Protein AF-X1N9X4-F1 (afdb_monomer)

Foldseek 3Di:
DVVVVVVVVVQVVCVVVVNHDPVNVPDDQEAEAEPAPVDDPDDDDDDDPPHDYYHYDYDDPPPPPD

Nearest PDB structures (foldseek):
  1dpb-assembly1_A  TM=8.588E-01  e=7.528E-04  Azotobacter vinelandii
  4ofs-assembly2_E  TM=8.172E-01  e=6.691E-03  Thermoplasma acidophilum DSM 1728
  8x02-assembly1_A  TM=8.302E-01  e=1.418E-02  Sus scrofa
  7uol-assembly1_D  TM=8.407E-01  e=2.448E-02  Bos taurus
  8p5x-assembly1_A  TM=7.671E-01  e=1.773E-01  Corynebacterium glutamicum ATCC 13032

InterPro domains:
  IPR001078 2-oxoacid dehydrogenase acyltransferase, catalytic domain [PF00198] (2-61)
  IPR023213 Chloramphenicol acetyltransferase-like domain superfamily [G3DSA:3.30.559.10] (1-65)
  IPR050743 2-oxoacid dehydrogenase family, E2 component [PTHR43178] (2-60)

Solvent-accessible surface area (backbone atoms only — not comparable to full-atom values): 4446 Å² total; per-residue (Å²): 108,69,65,61,54,49,52,53,50,53,52,52,50,30,50,75,70,70,66,58,51,72,78,79,73,53,88,60,58,62,48,79,44,77,45,68,81,78,74,63,98,73,83,86,79,85,71,61,85,88,32,80,48,71,48,75,45,57,65,81,81,80,76,76,74,131

Organism: NCBI:txid412755

Sequence (66 aa):
MLEISREMGELAKLAREGKLKPDQMQGGCISISSLGGIGGTYFTPIINAPEVAIMGVASRRQHCYL

pLDDT: mean 73.81, std 11.46, range [46.47, 90.69]

Radius of gyration: 15.17 Å; Cα contacts (8 Å, |Δi|>4): 50; chains: 1; bounding box: 33×37×34 Å

Secondary structure (DSSP, 8-state):
-HHHHHHHHHHHHHHHTT---HHHHS--SEEEEE-TTT--S---PPPPTT--EEEEEPPP------

Structure (mmCIF, N/CA/C/O backbone):
data_AF-X1N9X4-F1
#
_entry.id   AF-X1N9X4-F1
#
loop_
_atom_site.group_PDB
_atom_site.id
_atom_site.type_symbol
_atom_site.label_atom_id
_atom_site.label_alt_id
_atom_site.label_comp_id
_atom_site.label_asym_id
_atom_site.label_entity_id
_atom_site.label_seq_id
_atom_site.pdbx_PDB_ins_code
_atom_site.Cartn_x
_atom_site.Cartn_y
_atom_site.Cartn_z
_atom_site.occupancy
_atom_site.B_iso_or_equiv
_atom_site.auth_seq_id
_atom_site.auth_comp_id
_atom_site.auth_asym_id
_atom_site.auth_atom_id
_atom_site.pdbx_PDB_model_num
ATOM 1 N N . MET A 1 1 ? -12.560 13.284 -5.128 1.00 63.41 1 MET A N 1
ATOM 2 C CA . MET A 1 1 ? -11.175 13.126 -4.625 1.00 63.41 1 MET A CA 1
ATOM 3 C C . MET A 1 1 ? -11.070 13.296 -3.114 1.00 63.41 1 MET A C 1
ATOM 5 O O . MET A 1 1 ? -10.499 12.417 -2.493 1.00 63.41 1 MET A O 1
ATOM 9 N N . LEU A 1 2 ? -11.644 14.347 -2.506 1.00 87.44 2 LEU A N 1
ATOM 10 C CA . LEU A 1 2 ? -11.568 14.559 -1.046 1.00 87.44 2 LEU A CA 1
ATOM 11 C C . LEU A 1 2 ? -12.123 13.397 -0.207 1.00 87.44 2 LEU A C 1
ATOM 13 O O . LEU A 1 2 ? -11.561 13.080 0.833 1.00 87.44 2 LEU A O 1
ATOM 17 N N . GLU A 1 3 ? -13.196 12.758 -0.666 1.00 86.88 3 GLU A N 1
ATOM 18 C CA . GLU A 1 3 ? -13.811 11.612 0.012 1.00 86.88 3 GLU A CA 1
ATOM 19 C C . GLU A 1 3 ? -12.860 10.412 0.107 1.00 86.88 3 GLU A C 1
ATOM 21 O O . GLU A 1 3 ? -12.563 9.962 1.209 1.00 86.88 3 GLU A O 1
ATOM 26 N N . ILE A 1 4 ? -12.281 10.000 -1.026 1.00 82.50 4 ILE A N 1
ATOM 27 C CA . ILE A 1 4 ? -11.265 8.938 -1.097 1.00 82.50 4 ILE A CA 1
ATOM 28 C C . ILE A 1 4 ? -10.053 9.301 -0.231 1.00 82.50 4 ILE A C 1
ATOM 30 O O . ILE A 1 4 ? -9.553 8.472 0.520 1.00 82.50 4 ILE A O 1
ATOM 34 N N . SER A 1 5 ? -9.582 10.552 -0.285 1.00 83.56 5 SER A N 1
ATOM 35 C CA . SER A 1 5 ? -8.450 10.989 0.541 1.00 83.56 5 SER A CA 1
ATOM 36 C C . SER A 1 5 ? -8.752 10.925 2.041 1.00 83.56 5 SER A C 1
ATOM 38 O O . SER A 1 5 ? -7.875 10.551 2.819 1.00 83.56 5 SER A O 1
ATOM 40 N N . ARG A 1 6 ? -9.977 11.274 2.454 1.00 88.50 6 ARG A N 1
ATOM 41 C CA . ARG A 1 6 ? -10.412 11.182 3.852 1.00 88.50 6 ARG A CA 1
ATOM 42 C C . ARG A 1 6 ? -10.476 9.726 4.305 1.00 88.50 6 ARG A C 1
ATOM 44 O O . ARG A 1 6 ? -9.880 9.394 5.323 1.00 88.50 6 ARG A O 1
ATOM 51 N N . GLU A 1 7 ? -11.123 8.868 3.523 1.00 87.00 7 GLU A N 1
ATOM 52 C CA . GLU A 1 7 ? -11.251 7.435 3.806 1.00 87.00 7 GLU A CA 1
ATOM 53 C C . GLU A 1 7 ? -9.879 6.748 3.890 1.00 87.00 7 GLU A C 1
ATOM 55 O O . GLU A 1 7 ? -9.582 6.061 4.866 1.00 87.00 7 GLU A O 1
ATOM 60 N N . MET A 1 8 ? -8.982 7.020 2.935 1.00 84.94 8 MET A N 1
ATOM 61 C CA . MET A 1 8 ? -7.597 6.540 2.985 1.00 84.94 8 MET A CA 1
ATOM 62 C C . MET A 1 8 ? -6.865 7.022 4.243 1.00 84.94 8 MET A C 1
ATOM 64 O O . MET A 1 8 ? -6.089 6.269 4.830 1.00 84.94 8 MET A O 1
ATOM 68 N N . GLY A 1 9 ? -7.098 8.265 4.672 1.00 86.12 9 GLY A N 1
ATOM 69 C CA . GLY A 1 9 ? -6.513 8.823 5.891 1.00 86.12 9 GLY A CA 1
ATOM 70 C C . GLY A 1 9 ? -7.000 8.125 7.164 1.00 86.12 9 GLY A C 1
ATOM 71 O O . GLY A 1 9 ? -6.196 7.822 8.048 1.00 86.12 9 GLY A O 1
ATOM 72 N N . GLU A 1 10 ? -8.297 7.832 7.248 1.00 89.38 10 GLU A N 1
ATOM 73 C CA . GLU A 1 10 ? -8.914 7.115 8.369 1.00 89.38 10 GLU A CA 1
ATOM 74 C C . GLU A 1 10 ? -8.424 5.664 8.446 1.00 89.38 10 GLU A C 1
ATOM 76 O O . GLU A 1 10 ? -7.975 5.220 9.507 1.00 89.38 10 GLU A O 1
ATOM 81 N N . LEU A 1 11 ? -8.404 4.954 7.314 1.00 86.69 11 LEU A N 1
ATOM 82 C CA . LEU A 1 11 ? -7.859 3.598 7.217 1.00 86.69 11 LEU A CA 1
ATOM 83 C C . LEU A 1 11 ? -6.365 3.562 7.561 1.00 86.69 11 LEU A C 1
ATOM 85 O O . LEU A 1 11 ? -5.933 2.706 8.332 1.00 86.69 11 LEU A O 1
ATOM 89 N N . ALA A 1 12 ? -5.575 4.526 7.078 1.00 85.81 12 ALA A N 1
ATOM 90 C CA . ALA A 1 12 ? -4.154 4.626 7.411 1.00 85.81 12 ALA A CA 1
ATOM 91 C C . ALA A 1 12 ? -3.921 4.875 8.909 1.00 85.81 12 ALA A C 1
ATOM 93 O O . ALA A 1 12 ? -2.959 4.361 9.482 1.00 85.81 12 ALA A O 1
ATOM 94 N N . LYS A 1 13 ? -4.790 5.654 9.564 1.00 88.88 13 LYS A N 1
ATOM 95 C CA . LYS A 1 13 ? -4.730 5.867 11.014 1.00 88.88 13 LYS A CA 1
ATOM 96 C C . LYS A 1 13 ? -5.043 4.575 11.772 1.00 88.88 13 LYS A C 1
ATOM 98 O O . LYS A 1 13 ? -4.260 4.187 12.634 1.00 88.88 13 LYS A O 1
ATOM 103 N N . LEU A 1 14 ? -6.124 3.883 11.412 1.00 87.69 14 LEU A N 1
ATOM 104 C CA . LEU A 1 14 ? -6.499 2.599 12.016 1.00 87.69 14 LEU A CA 1
ATOM 105 C C . LEU A 1 14 ? -5.416 1.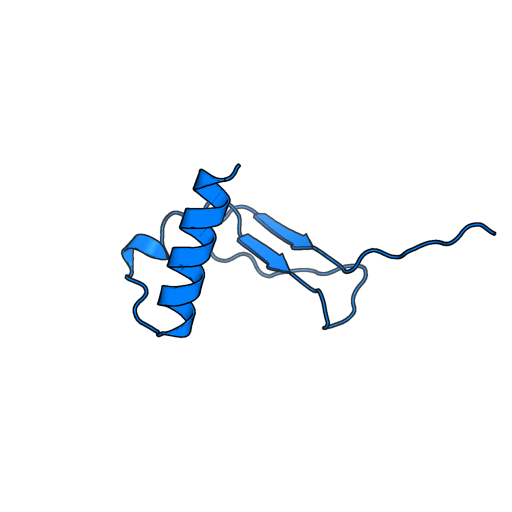531 11.827 1.00 87.69 14 LEU A C 1
ATOM 107 O O . LEU A 1 14 ? -5.120 0.795 12.767 1.00 87.69 14 LEU A O 1
ATOM 111 N N . ALA A 1 15 ? -4.790 1.482 10.649 1.00 86.94 15 ALA A N 1
ATOM 112 C CA . ALA A 1 15 ? -3.677 0.586 10.354 1.00 86.94 15 ALA A CA 1
ATOM 113 C C . ALA A 1 15 ? -2.461 0.862 11.253 1.00 86.94 15 ALA A C 1
ATOM 115 O O . ALA A 1 15 ? -1.905 -0.070 11.826 1.00 86.94 15 ALA A O 1
ATOM 116 N N . ARG A 1 16 ? -2.081 2.137 11.441 1.00 86.38 16 ARG A N 1
ATOM 117 C CA . ARG A 1 16 ? -0.987 2.526 12.355 1.00 86.38 16 ARG A CA 1
ATOM 118 C C . ARG A 1 16 ? -1.293 2.206 13.817 1.00 86.38 16 ARG A C 1
ATOM 120 O O . ARG A 1 16 ? -0.383 1.871 14.564 1.00 86.38 16 ARG A O 1
ATOM 127 N N . GLU A 1 17 ? -2.557 2.309 14.218 1.00 90.69 17 GLU A N 1
ATOM 128 C CA . GLU A 1 17 ? -3.020 1.940 15.561 1.00 90.69 17 GLU A CA 1
ATOM 129 C C . GLU A 1 17 ? -3.231 0.424 15.739 1.00 90.69 17 GLU A C 1
ATOM 131 O O . GLU A 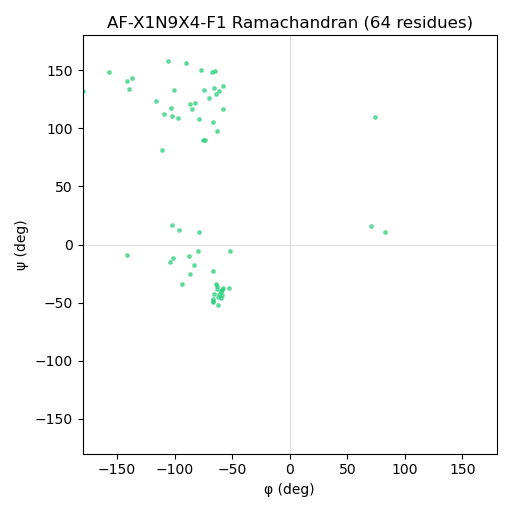1 17 ? -3.541 -0.014 16.845 1.00 90.69 17 GLU A O 1
ATOM 136 N N . GLY A 1 18 ? -3.097 -0.379 14.675 1.00 85.38 18 GLY A N 1
ATOM 137 C CA . GLY A 1 18 ? -3.323 -1.829 14.702 1.00 85.38 18 GLY A CA 1
ATOM 138 C C . GLY A 1 18 ? -4.790 -2.243 14.871 1.00 85.38 18 GLY A C 1
ATOM 139 O O . GLY A 1 18 ? -5.070 -3.388 15.207 1.00 85.38 18 GLY A O 1
ATOM 140 N N . LYS A 1 19 ? -5.739 -1.326 14.652 1.00 89.06 19 LYS A N 1
ATOM 141 C CA . LYS A 1 19 ? -7.189 -1.542 14.838 1.00 89.06 19 LYS A CA 1
ATOM 142 C C . LYS A 1 19 ? -7.935 -1.772 13.524 1.00 89.06 19 LYS A C 1
ATOM 144 O O . LYS A 1 19 ? -9.152 -1.601 13.463 1.00 89.06 19 LYS A O 1
ATOM 149 N N . LEU A 1 20 ? -7.207 -2.098 12.461 1.00 84.94 20 LEU A N 1
ATOM 150 C CA . LEU A 1 20 ? -7.789 -2.345 11.150 1.00 84.94 20 LEU A CA 1
ATOM 151 C C . LEU A 1 20 ? -8.576 -3.659 11.187 1.00 84.94 20 LEU A C 1
ATOM 153 O O . LEU A 1 20 ? -8.057 -4.691 11.612 1.00 84.94 20 LEU A O 1
ATOM 157 N N . LYS A 1 21 ? -9.846 -3.618 10.782 1.00 86.12 21 LYS A N 1
ATOM 158 C CA . LYS A 1 21 ? -10.684 -4.821 10.767 1.00 86.12 21 LYS A CA 1
ATOM 159 C C . LYS A 1 21 ? -10.327 -5.700 9.561 1.00 86.12 21 LYS A C 1
ATOM 161 O O . LYS A 1 21 ? -9.985 -5.150 8.515 1.00 86.12 21 LYS A O 1
ATOM 166 N N . PRO A 1 22 ? -10.482 -7.034 9.650 1.00 81.19 22 PRO A N 1
ATOM 167 C CA . PRO A 1 22 ? -10.256 -7.936 8.517 1.00 81.19 22 PRO A CA 1
ATOM 168 C C . PRO A 1 22 ? -11.038 -7.540 7.257 1.00 81.19 22 PRO A C 1
ATOM 170 O O . PRO A 1 22 ? -10.488 -7.586 6.161 1.00 81.19 22 PRO A O 1
ATOM 173 N N . ASP A 1 23 ? -12.271 -7.060 7.420 1.00 82.81 23 ASP A N 1
ATOM 174 C CA . ASP A 1 23 ? -13.128 -6.617 6.312 1.00 82.81 23 ASP A CA 1
ATOM 175 C C . ASP A 1 23 ? -12.592 -5.367 5.594 1.00 82.81 23 ASP A C 1
ATOM 177 O O . ASP A 1 23 ? -12.918 -5.132 4.438 1.00 82.81 23 ASP A O 1
ATOM 181 N N . GLN A 1 24 ? -11.751 -4.566 6.259 1.00 81.25 24 GLN A N 1
ATOM 182 C CA . GLN A 1 24 ? -11.116 -3.371 5.684 1.00 81.25 24 GLN A CA 1
ATOM 183 C C . GLN A 1 24 ? -9.798 -3.691 4.961 1.00 81.25 24 GLN A C 1
ATOM 185 O O . GLN A 1 24 ? -9.229 -2.821 4.308 1.00 81.25 24 GLN A O 1
ATOM 190 N N . MET A 1 25 ? -9.291 -4.918 5.108 1.00 76.00 25 MET A N 1
ATOM 191 C CA . MET A 1 25 ? -8.068 -5.401 4.458 1.00 76.00 25 MET A CA 1
ATOM 192 C C . MET A 1 25 ? -8.353 -6.278 3.235 1.00 76.00 25 MET A C 1
ATOM 194 O O . MET A 1 25 ? -7.430 -6.606 2.494 1.00 76.00 25 MET A O 1
ATOM 198 N N . GLN A 1 26 ? -9.605 -6.694 3.042 1.00 73.62 26 GLN A N 1
ATOM 199 C CA . GLN A 1 26 ? -10.012 -7.630 1.996 1.00 73.62 26 GLN A CA 1
ATOM 200 C C . GLN A 1 26 ? -10.752 -6.921 0.858 1.00 73.62 26 GLN A C 1
ATOM 202 O O . GLN A 1 26 ? -11.305 -5.839 1.029 1.00 73.62 26 GLN A O 1
ATOM 207 N N . GLY A 1 27 ? -10.765 -7.548 -0.321 1.00 70.06 27 GLY A N 1
ATOM 208 C CA . GLY A 1 27 ? -11.472 -7.028 -1.498 1.00 70.06 27 GLY A CA 1
ATOM 209 C C . GLY A 1 27 ? -10.704 -5.976 -2.306 1.00 70.06 27 GLY A C 1
ATOM 210 O O . GLY A 1 27 ? -11.281 -5.357 -3.197 1.00 70.06 27 GLY A O 1
ATOM 211 N N . GLY A 1 28 ? -9.412 -5.775 -2.032 1.00 70.88 28 GLY A N 1
ATOM 212 C CA . GLY A 1 28 ? -8.548 -4.945 -2.871 1.00 70.88 28 GLY A CA 1
ATOM 213 C C . GLY A 1 28 ? -8.348 -5.557 -4.263 1.00 70.88 28 GLY A C 1
ATOM 214 O O . GLY A 1 28 ? -8.086 -6.750 -4.391 1.00 70.88 28 GLY A O 1
ATOM 215 N N . CYS A 1 29 ? -8.460 -4.740 -5.314 1.00 65.75 29 CYS A N 1
ATOM 216 C CA . CYS A 1 29 ? -8.193 -5.168 -6.696 1.00 65.75 29 CYS A CA 1
ATOM 217 C C . CYS A 1 29 ? -6.748 -4.878 -7.132 1.00 65.75 29 CYS A C 1
ATOM 219 O O . CYS A 1 29 ? -6.174 -5.610 -7.940 1.00 65.75 29 CYS A O 1
ATOM 221 N N . ILE A 1 30 ? -6.182 -3.776 -6.635 1.00 64.69 30 ILE A N 1
ATOM 222 C CA . ILE A 1 30 ? -4.864 -3.252 -7.002 1.00 64.69 30 ILE A CA 1
ATOM 223 C C . ILE A 1 30 ? -4.194 -2.747 -5.726 1.00 64.69 30 ILE A C 1
ATOM 225 O O . ILE A 1 30 ? -4.809 -1.985 -4.979 1.00 64.69 30 ILE A O 1
ATOM 229 N N . SER A 1 31 ? -2.924 -3.093 -5.524 1.00 75.31 31 SER A N 1
ATOM 230 C CA . SER A 1 31 ? -2.104 -2.523 -4.449 1.00 75.31 31 SER A CA 1
ATOM 231 C C . SER A 1 31 ? -1.182 -1.426 -4.971 1.00 75.31 31 SER A C 1
ATOM 233 O O . SER A 1 31 ? -0.489 -1.598 -5.975 1.00 75.31 31 SER A O 1
ATOM 235 N N . ILE A 1 32 ? -1.136 -0.287 -4.274 1.00 76.62 32 ILE A N 1
ATOM 236 C CA . ILE A 1 32 ? -0.216 0.818 -4.575 1.00 76.62 32 ILE A CA 1
ATOM 237 C C . ILE A 1 32 ? 0.928 0.782 -3.564 1.00 76.62 32 ILE A C 1
ATOM 239 O O . ILE A 1 32 ? 0.714 0.982 -2.370 1.00 76.62 32 ILE A O 1
ATOM 243 N N . SER A 1 33 ? 2.151 0.567 -4.046 1.00 76.06 33 SER A N 1
ATOM 244 C CA . SER A 1 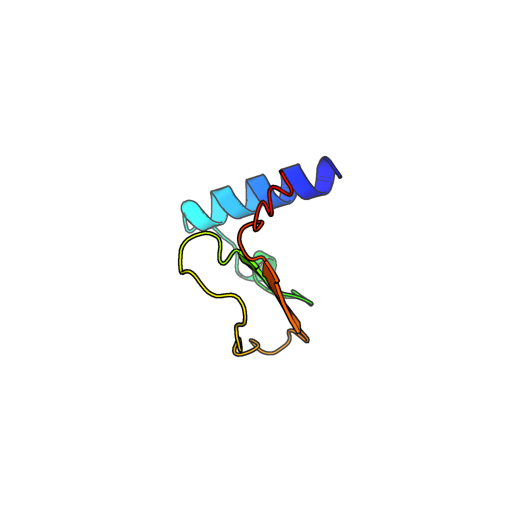33 ? 3.357 0.577 -3.216 1.00 76.06 33 SER A CA 1
ATOM 245 C C . SER A 1 33 ? 4.198 1.814 -3.522 1.00 76.06 33 SER A C 1
ATOM 247 O O . SER A 1 33 ? 4.738 1.971 -4.619 1.00 76.06 33 SER A O 1
ATOM 249 N N . SER A 1 34 ? 4.294 2.727 -2.553 1.00 72.94 34 SER A N 1
ATOM 250 C CA . SER A 1 34 ? 5.161 3.903 -2.657 1.00 72.94 34 SER A CA 1
ATOM 251 C C . SER A 1 34 ? 6.608 3.496 -2.369 1.00 72.94 34 SER A C 1
ATOM 253 O O . SER A 1 34 ? 6.976 3.243 -1.224 1.00 72.94 34 SER A O 1
ATOM 255 N N . LEU A 1 35 ? 7.448 3.465 -3.406 1.00 69.38 35 LEU A N 1
ATOM 256 C CA . LEU A 1 35 ? 8.878 3.122 -3.334 1.00 69.38 35 LEU A CA 1
ATOM 257 C C . LEU A 1 35 ? 9.749 4.288 -2.829 1.00 69.38 35 LEU A C 1
ATOM 259 O O . LEU A 1 35 ? 10.975 4.219 -2.914 1.00 69.38 35 LEU A O 1
ATOM 263 N N . GLY A 1 36 ? 9.123 5.354 -2.316 1.00 61.41 36 GLY A N 1
ATOM 264 C CA . GLY A 1 36 ? 9.656 6.709 -2.128 1.00 61.41 36 GLY A CA 1
ATOM 265 C C . GLY A 1 36 ? 10.996 6.896 -1.395 1.00 61.41 36 GLY A C 1
ATOM 266 O O . GLY A 1 36 ? 11.485 8.019 -1.387 1.00 61.41 36 GLY A O 1
ATOM 267 N N . GLY A 1 37 ? 11.621 5.854 -0.836 1.00 54.97 37 GLY A N 1
ATOM 268 C CA . GLY A 1 37 ? 12.948 5.932 -0.205 1.00 54.97 37 GLY A CA 1
ATOM 269 C C . GLY A 1 37 ? 13.893 4.742 -0.428 1.00 54.97 37 GLY A C 1
ATOM 270 O O . GLY A 1 37 ? 15.061 4.849 -0.077 1.00 54.97 37 GLY A O 1
ATOM 271 N N . ILE A 1 38 ? 13.439 3.626 -1.014 1.00 62.22 38 ILE A N 1
ATOM 272 C CA . ILE A 1 38 ? 14.264 2.402 -1.140 1.00 62.22 38 ILE A CA 1
ATOM 273 C C . ILE A 1 38 ? 15.193 2.469 -2.367 1.00 62.22 38 ILE A C 1
ATOM 275 O O . ILE A 1 38 ? 16.207 1.783 -2.410 1.00 62.22 38 ILE A O 1
ATOM 279 N N . GLY A 1 39 ? 14.911 3.364 -3.321 1.00 57.19 39 GLY A N 1
ATOM 280 C CA . GLY A 1 39 ? 15.739 3.563 -4.509 1.00 57.19 39 GLY A CA 1
ATOM 281 C C . GLY A 1 39 ? 15.579 2.420 -5.515 1.00 57.19 39 GLY A C 1
ATOM 282 O O . GLY A 1 39 ? 16.026 1.301 -5.307 1.00 57.19 39 GLY A O 1
ATOM 283 N N . GLY A 1 40 ? 14.943 2.708 -6.647 1.00 60.31 40 GLY A N 1
ATOM 284 C CA . GLY A 1 40 ? 14.758 1.742 -7.727 1.00 60.31 40 GLY A CA 1
ATOM 285 C C . GLY A 1 40 ? 13.998 2.383 -8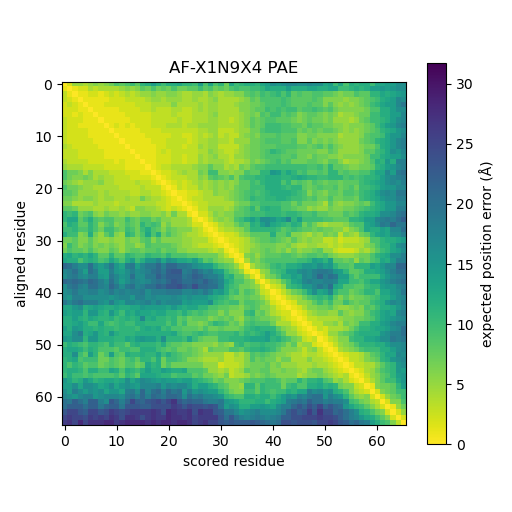.878 1.00 60.31 40 GLY A C 1
ATOM 286 O O . GLY A 1 40 ? 13.009 3.075 -8.657 1.00 60.31 40 GLY A O 1
ATOM 287 N N . THR A 1 41 ? 14.491 2.213 -10.107 1.00 60.91 41 THR A N 1
ATOM 288 C CA . THR A 1 41 ? 13.776 2.685 -11.314 1.00 60.91 41 THR A CA 1
ATOM 289 C C . THR A 1 41 ? 12.774 1.633 -11.801 1.00 60.91 41 THR A C 1
ATOM 291 O O . THR A 1 41 ? 11.767 1.977 -12.407 1.00 60.91 41 THR A O 1
ATOM 294 N N . TYR A 1 42 ? 13.028 0.361 -11.485 1.00 61.31 42 TYR A N 1
ATOM 295 C CA . TYR A 1 42 ? 12.202 -0.787 -11.841 1.00 61.31 42 TYR A CA 1
ATOM 296 C C . TYR A 1 42 ? 12.093 -1.717 -10.634 1.00 61.31 42 TYR A C 1
ATOM 298 O O . TYR A 1 42 ? 13.054 -1.864 -9.878 1.00 61.31 42 TYR A O 1
ATOM 306 N N . PHE A 1 43 ? 10.925 -2.323 -10.454 1.00 65.38 43 PHE A N 1
ATOM 307 C CA . PHE A 1 43 ? 10.640 -3.252 -9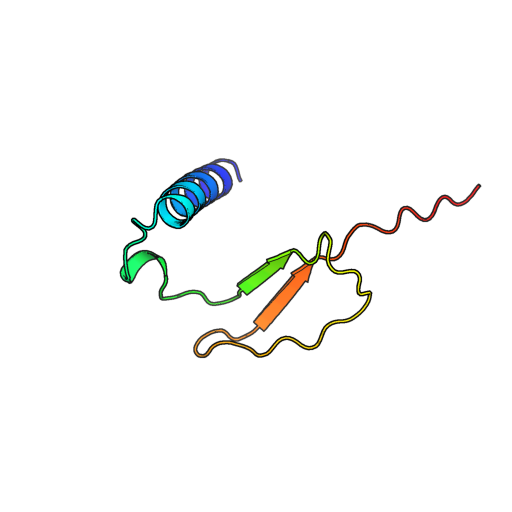.367 1.00 65.38 43 PHE A CA 1
ATOM 308 C C . PHE A 1 43 ? 9.765 -4.387 -9.897 1.00 65.38 43 PHE A C 1
ATOM 310 O O . PHE A 1 43 ? 8.869 -4.146 -10.704 1.00 65.38 43 PHE A O 1
ATOM 317 N N . THR A 1 44 ? 10.021 -5.611 -9.441 1.00 66.94 44 THR A N 1
ATOM 318 C CA . THR A 1 44 ? 9.218 -6.803 -9.745 1.00 66.94 44 THR A CA 1
ATOM 319 C C . THR A 1 44 ? 8.498 -7.255 -8.470 1.00 66.94 44 THR A C 1
ATOM 321 O O . THR A 1 44 ? 9.009 -8.128 -7.764 1.00 66.94 44 THR A O 1
ATOM 324 N N . PRO A 1 45 ? 7.361 -6.626 -8.115 1.00 68.62 45 PRO A N 1
ATOM 325 C CA . PRO A 1 45 ? 6.597 -7.014 -6.935 1.00 68.62 45 PRO A CA 1
ATOM 326 C C . PRO A 1 45 ? 6.024 -8.427 -7.071 1.00 68.62 45 PRO A C 1
ATOM 328 O O . PRO A 1 45 ? 5.637 -8.846 -8.160 1.00 68.62 45 PRO A O 1
ATOM 331 N N . ILE A 1 46 ? 5.886 -9.119 -5.940 1.00 79.12 46 ILE A N 1
ATOM 332 C CA . ILE A 1 46 ? 5.065 -10.329 -5.838 1.00 79.12 46 ILE A CA 1
ATOM 333 C C . ILE A 1 46 ? 3.632 -9.888 -5.538 1.00 79.12 46 ILE A C 1
ATOM 335 O O . ILE A 1 46 ? 3.397 -9.209 -4.540 1.00 79.12 46 ILE A O 1
ATOM 339 N N . ILE A 1 47 ? 2.694 -10.255 -6.410 1.00 75.38 47 ILE A N 1
ATOM 340 C CA . ILE A 1 47 ? 1.272 -9.925 -6.265 1.00 75.38 47 ILE A CA 1
ATOM 341 C C . ILE A 1 47 ? 0.651 -10.797 -5.171 1.00 75.38 47 ILE A C 1
ATOM 343 O O . ILE A 1 47 ? 0.857 -12.011 -5.156 1.00 75.38 47 ILE A O 1
ATOM 347 N N . ASN A 1 48 ? -0.112 -10.186 -4.262 1.00 75.62 48 ASN A N 1
ATOM 348 C CA . ASN A 1 48 ? -0.874 -10.916 -3.257 1.00 75.62 48 ASN A CA 1
ATOM 349 C C . ASN A 1 48 ? -2.222 -11.348 -3.851 1.00 75.62 48 ASN A C 1
ATOM 351 O O . ASN A 1 48 ? -3.031 -10.497 -4.204 1.00 75.62 48 ASN A O 1
ATOM 355 N N . ALA A 1 49 ? -2.489 -12.650 -3.968 1.00 68.56 49 ALA A N 1
ATOM 356 C CA . ALA A 1 49 ? -3.805 -13.121 -4.411 1.00 68.56 49 ALA A CA 1
ATOM 357 C C . ALA A 1 49 ? -4.882 -12.657 -3.404 1.00 68.56 49 ALA A C 1
ATOM 359 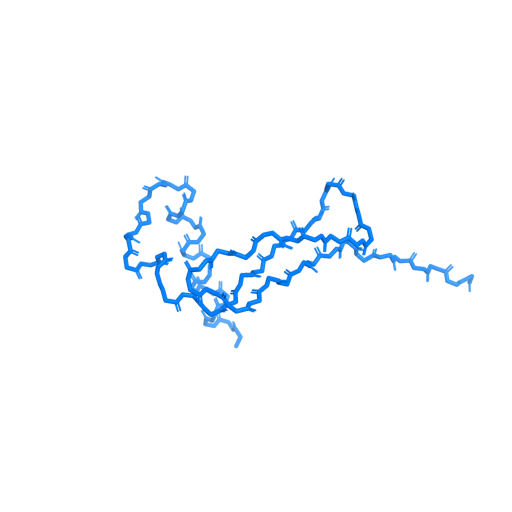O O . ALA A 1 49 ? -4.667 -12.845 -2.203 1.00 68.56 49 ALA A O 1
ATOM 360 N N . PRO A 1 50 ? -6.026 -12.066 -3.821 1.00 73.25 50 PRO A N 1
ATOM 361 C CA . PRO A 1 50 ? -6.663 -12.032 -5.152 1.00 73.25 50 PRO A CA 1
ATOM 362 C C . PRO A 1 50 ? -6.378 -10.787 -6.027 1.00 73.25 50 PRO A C 1
ATOM 364 O O . PRO A 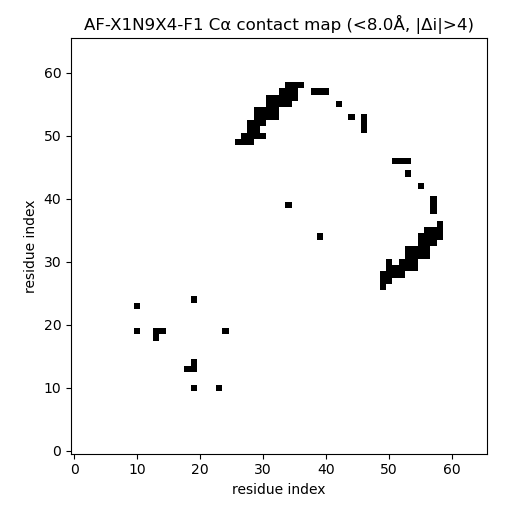1 50 ? -7.079 -10.565 -7.014 1.00 73.25 50 PRO A O 1
ATOM 367 N N . GLU A 1 51 ? -5.401 -9.950 -5.682 1.00 75.94 51 GLU A N 1
ATOM 368 C CA . GLU A 1 51 ? -5.094 -8.736 -6.448 1.00 75.94 51 GLU A CA 1
ATOM 369 C C . GLU A 1 51 ? -4.539 -9.078 -7.837 1.00 75.94 51 GLU A C 1
ATOM 371 O O . GLU A 1 51 ? -3.865 -10.090 -8.025 1.00 75.94 51 GLU A O 1
ATOM 376 N N . VAL A 1 52 ? -4.815 -8.225 -8.828 1.00 77.00 52 VAL A N 1
ATOM 377 C CA . VAL A 1 52 ? -4.422 -8.473 -10.232 1.00 77.00 52 VAL A CA 1
ATOM 378 C C . VAL A 1 52 ? -3.214 -7.651 -10.678 1.00 77.00 52 VAL A C 1
ATOM 380 O O . VAL A 1 52 ? -2.612 -7.950 -11.707 1.00 77.00 52 VAL A O 1
ATOM 383 N N . ALA A 1 53 ? -2.847 -6.613 -9.921 1.00 71.50 53 ALA A N 1
ATOM 384 C CA . ALA A 1 53 ? -1.707 -5.756 -10.225 1.00 71.50 53 ALA A CA 1
ATOM 385 C C . ALA A 1 53 ? -1.174 -5.041 -8.976 1.00 71.50 53 ALA A C 1
ATOM 387 O O . ALA A 1 53 ? -1.934 -4.656 -8.087 1.00 71.50 53 ALA A O 1
ATOM 388 N N . ILE A 1 54 ? 0.138 -4.786 -8.962 1.00 79.19 54 ILE A N 1
ATOM 389 C CA . ILE A 1 54 ? 0.787 -3.887 -8.002 1.00 79.19 54 ILE A CA 1
ATOM 390 C C . ILE A 1 54 ? 1.384 -2.706 -8.766 1.00 79.19 54 ILE A C 1
ATOM 392 O O . ILE A 1 54 ? 2.215 -2.889 -9.654 1.00 79.19 54 ILE A O 1
ATOM 396 N N . MET A 1 55 ? 0.984 -1.489 -8.399 1.00 77.69 55 MET A N 1
ATOM 397 C CA . MET A 1 55 ? 1.522 -0.249 -8.952 1.00 77.69 55 MET A CA 1
ATOM 398 C C . MET A 1 55 ? 2.605 0.313 -8.029 1.00 77.69 55 MET A C 1
ATOM 400 O O . MET A 1 55 ? 2.320 0.817 -6.942 1.00 77.69 55 MET A O 1
ATOM 404 N N . GLY A 1 56 ? 3.858 0.239 -8.476 1.00 75.19 56 GLY A N 1
ATOM 405 C CA . GLY A 1 56 ? 4.985 0.888 -7.812 1.00 75.19 56 GLY A CA 1
ATOM 406 C C . GLY A 1 56 ? 5.079 2.363 -8.202 1.00 75.19 56 GLY A C 1
ATOM 407 O O . GLY A 1 56 ? 5.243 2.676 -9.379 1.00 75.19 56 GLY A O 1
ATOM 408 N N . VAL A 1 57 ? 5.016 3.273 -7.230 1.00 75.19 57 VAL A N 1
ATOM 409 C CA . VAL A 1 57 ? 5.247 4.709 -7.460 1.00 75.19 57 VAL A CA 1
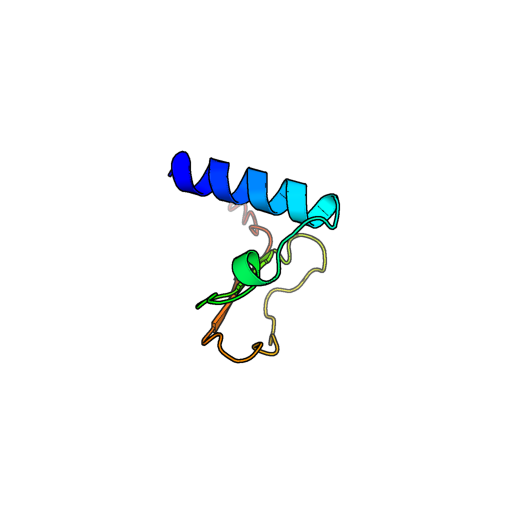ATOM 410 C C . VAL A 1 57 ? 6.654 5.059 -6.980 1.00 75.19 57 VAL A C 1
ATOM 412 O O . VAL A 1 57 ? 6.931 5.029 -5.782 1.00 75.19 57 VAL A O 1
ATOM 415 N N . ALA A 1 58 ? 7.553 5.363 -7.919 1.00 66.31 58 ALA A N 1
ATOM 416 C CA . ALA A 1 58 ? 8.923 5.787 -7.633 1.00 66.31 58 ALA A CA 1
ATOM 417 C C . ALA A 1 58 ? 9.026 7.313 -7.491 1.00 66.31 58 ALA A C 1
ATOM 419 O O . ALA A 1 58 ? 8.205 8.065 -8.023 1.00 66.31 58 ALA A O 1
ATOM 420 N N . SER A 1 59 ? 10.055 7.773 -6.774 1.00 65.38 59 SER A N 1
ATOM 421 C CA . SER A 1 59 ? 10.306 9.203 -6.586 1.00 65.38 59 SER A CA 1
ATOM 422 C C . SER A 1 59 ? 10.488 9.901 -7.939 1.00 65.38 59 SER A C 1
ATOM 424 O O . SER A 1 59 ? 11.160 9.373 -8.831 1.00 65.38 59 SER A O 1
ATOM 426 N N . ARG A 1 60 ? 9.878 11.082 -8.115 1.00 62.12 60 ARG A N 1
ATOM 427 C CA . ARG A 1 60 ? 10.008 11.863 -9.353 1.00 62.12 60 ARG A CA 1
ATOM 428 C C . ARG A 1 60 ? 11.487 12.165 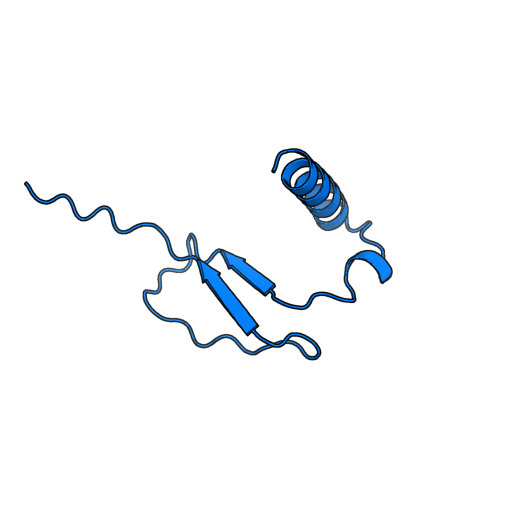-9.592 1.00 62.12 60 ARG A C 1
ATOM 430 O O . ARG A 1 60 ? 12.091 12.918 -8.834 1.00 62.12 60 ARG A O 1
ATOM 437 N N . ARG A 1 61 ? 12.057 11.653 -10.688 1.00 64.50 61 ARG A N 1
ATOM 438 C CA . ARG A 1 61 ? 13.285 12.233 -11.242 1.00 64.50 61 ARG A CA 1
ATOM 439 C C . ARG A 1 61 ? 12.930 13.621 -11.755 1.00 64.50 61 ARG A C 1
ATOM 441 O O . ARG A 1 61 ? 12.282 13.758 -12.789 1.00 64.50 61 ARG A O 1
ATOM 448 N N . GLN A 1 62 ? 13.343 14.646 -11.021 1.00 60.25 62 GLN A N 1
ATOM 449 C CA . GLN A 1 62 ? 13.372 16.002 -11.539 1.00 60.25 62 GLN A CA 1
ATOM 450 C C . GLN A 1 62 ? 14.545 16.058 -12.518 1.00 60.25 62 GLN A C 1
ATOM 452 O O . GLN A 1 62 ? 15.695 16.253 -12.138 1.00 60.25 62 GLN A O 1
ATOM 457 N N . HIS A 1 63 ? 14.269 15.749 -13.782 1.00 48.78 63 HIS A N 1
ATOM 458 C CA . HIS A 1 63 ? 15.216 16.021 -14.846 1.00 48.78 63 HIS A CA 1
ATOM 459 C C . HIS A 1 63 ? 15.146 17.529 -15.095 1.00 48.78 63 HIS A C 1
ATOM 461 O O . HIS A 1 63 ? 14.295 17.997 -15.849 1.00 48.78 63 HIS A O 1
ATOM 467 N N . CYS A 1 64 ? 15.971 18.298 -14.381 1.00 46.47 64 CYS A N 1
ATOM 468 C CA . CYS A 1 64 ? 16.274 19.660 -14.799 1.00 46.47 64 CYS A CA 1
ATOM 469 C C . CYS A 1 64 ? 16.996 19.555 -16.145 1.00 46.47 64 CYS A C 1
ATOM 471 O O . CYS A 1 64 ? 18.194 19.281 -16.184 1.00 46.47 64 CYS A O 1
ATOM 473 N N . TYR A 1 65 ? 16.263 19.733 -17.244 1.00 51.19 65 TYR A N 1
ATOM 474 C CA . TYR A 1 65 ? 16.870 20.383 -18.398 1.00 51.19 65 TYR A CA 1
ATOM 475 C C . TYR A 1 65 ? 17.206 21.809 -17.952 1.00 51.19 65 TYR A C 1
ATOM 477 O O . TYR A 1 65 ? 16.373 22.446 -17.307 1.00 51.19 65 TYR A O 1
ATOM 485 N N . LEU A 1 66 ? 18.459 22.190 -18.207 1.00 48.94 66 LEU A N 1
ATOM 486 C CA . LEU A 1 66 ? 19.072 23.502 -17.980 1.00 48.94 66 LEU A CA 1
ATOM 487 C C . LEU A 1 66 ? 18.094 24.679 -18.091 1.00 48.94 66 LEU A C 1
ATOM 489 O O . LEU A 1 66 ? 17.309 24.694 -19.067 1.00 48.94 66 LEU A O 1
#

Mean predicted aligned error: 9.42 Å